Protein AF-A0A443ICZ1-F1 (afdb_monomer_lite)

Structure (mmCIF, N/CA/C/O backbone):
data_AF-A0A443ICZ1-F1
#
_entry.id   AF-A0A443ICZ1-F1
#
loop_
_atom_site.group_PDB
_atom_site.id
_atom_site.type_symbol
_atom_site.label_atom_id
_atom_site.label_alt_id
_atom_site.label_comp_id
_atom_site.label_asym_id
_atom_site.label_entity_id
_atom_site.label_seq_id
_atom_site.pdbx_PDB_ins_code
_atom_site.Cartn_x
_atom_site.Cartn_y
_atom_site.Cartn_z
_atom_site.occupancy
_atom_site.B_iso_or_equiv
_atom_site.auth_seq_id
_atom_site.auth_comp_id
_atom_site.auth_asym_id
_atom_site.auth_atom_id
_atom_site.pdbx_PDB_model_num
ATOM 1 N N . MET A 1 1 ? -14.044 7.551 17.422 1.00 75.12 1 MET A N 1
ATOM 2 C CA . MET A 1 1 ? -13.645 8.010 16.072 1.00 75.12 1 MET A CA 1
ATOM 3 C C . MET A 1 1 ? -13.449 9.514 16.008 1.00 75.12 1 MET A C 1
ATOM 5 O O . MET A 1 1 ? -12.327 9.929 15.772 1.00 75.12 1 MET A O 1
ATOM 9 N N . LEU A 1 2 ? -14.475 10.325 16.296 1.00 82.31 2 LEU A N 1
ATOM 10 C CA . LEU A 1 2 ? -14.404 11.796 16.216 1.00 82.31 2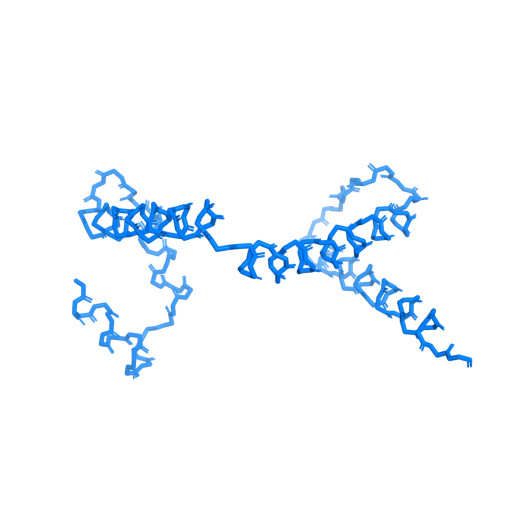 LEU A CA 1
ATOM 11 C C . LEU A 1 2 ? -13.242 12.407 17.014 1.00 82.31 2 LEU A C 1
ATOM 13 O O . LEU A 1 2 ? -12.496 13.213 16.476 1.00 82.31 2 LEU A O 1
ATOM 17 N N . ARG A 1 3 ? -13.013 11.953 18.255 1.00 81.69 3 ARG A N 1
ATOM 18 C CA . ARG A 1 3 ? -11.868 12.412 19.066 1.00 81.69 3 ARG A CA 1
ATOM 19 C C . ARG A 1 3 ? -10.515 12.046 18.442 1.00 81.69 3 ARG A C 1
ATOM 21 O O . ARG A 1 3 ? -9.616 12.868 18.446 1.00 81.69 3 ARG A O 1
ATOM 28 N N . LEU A 1 4 ? -10.389 10.854 17.850 1.00 80.75 4 LEU A N 1
ATOM 29 C CA . LEU A 1 4 ? -9.166 10.423 17.159 1.00 80.75 4 LEU A CA 1
ATOM 30 C C . LEU A 1 4 ? -8.912 11.263 15.901 1.00 80.75 4 LEU A C 1
ATOM 32 O O . LEU A 1 4 ? -7.805 11.753 15.708 1.00 80.75 4 LEU A O 1
ATOM 36 N N . ALA A 1 5 ? -9.944 11.465 15.081 1.00 81.19 5 ALA A N 1
ATOM 37 C CA . ALA A 1 5 ? -9.856 12.282 13.877 1.00 81.19 5 ALA A CA 1
ATOM 38 C C . ALA A 1 5 ? -9.543 13.751 14.210 1.00 81.19 5 ALA A C 1
ATOM 40 O O . ALA A 1 5 ? -8.689 14.353 13.566 1.00 81.19 5 ALA A O 1
ATOM 41 N N . SER A 1 6 ? -10.171 14.300 15.256 1.00 85.12 6 SER A N 1
ATOM 42 C CA . SER A 1 6 ? -9.896 15.651 15.754 1.00 85.12 6 SER A CA 1
ATOM 43 C C . SER A 1 6 ? -8.462 15.785 16.257 1.00 85.12 6 SER A C 1
ATOM 45 O O . SER A 1 6 ? -7.786 16.731 15.875 1.00 85.12 6 SER A O 1
ATOM 47 N N . SER A 1 7 ? -7.965 14.827 17.047 1.00 82.44 7 SER A N 1
ATOM 48 C CA . SER A 1 7 ? -6.596 14.871 17.572 1.00 82.44 7 SER A CA 1
ATOM 49 C C . SER A 1 7 ? -5.530 14.837 16.478 1.00 82.44 7 SER A C 1
ATOM 51 O O . SER A 1 7 ? -4.520 15.529 16.604 1.00 82.44 7 SER A O 1
ATOM 53 N N . ILE A 1 8 ? -5.766 14.078 15.401 1.00 82.00 8 ILE A N 1
ATOM 54 C CA . ILE A 1 8 ? -4.892 14.067 14.219 1.00 82.00 8 ILE A CA 1
ATOM 55 C C . ILE A 1 8 ? -5.008 15.397 13.466 1.00 82.00 8 ILE A C 1
ATOM 57 O O . ILE A 1 8 ? -3.993 16.012 13.153 1.00 82.00 8 ILE A O 1
ATOM 61 N N . LYS A 1 9 ? -6.233 15.875 13.211 1.00 82.88 9 LYS A N 1
ATOM 62 C CA . LYS A 1 9 ? -6.485 17.120 12.466 1.00 82.88 9 LYS A CA 1
ATOM 63 C C . LYS A 1 9 ? -5.920 18.357 13.172 1.00 82.88 9 LYS A C 1
ATOM 65 O O . LYS A 1 9 ? -5.457 19.275 12.510 1.00 82.88 9 LYS A O 1
ATOM 70 N N . GLN A 1 10 ? -5.949 18.372 14.501 1.00 87.12 10 GLN A N 1
ATOM 71 C CA . GLN A 1 10 ? -5.412 19.446 15.340 1.00 87.12 10 GLN A CA 1
ATOM 72 C C . GLN A 1 10 ? -3.907 19.292 15.620 1.00 87.12 10 GLN A C 1
ATOM 74 O O . GLN A 1 10 ? -3.345 20.107 16.341 1.00 87.12 10 GLN A O 1
ATOM 79 N N . GLY A 1 11 ? -3.248 18.240 15.115 1.00 81.81 11 GLY A N 1
ATOM 80 C CA . GLY A 1 11 ? -1.810 18.013 15.311 1.00 81.81 11 GLY A CA 1
ATOM 81 C C . GLY A 1 11 ? -1.399 17.612 16.734 1.00 81.81 11 GLY A C 1
ATOM 82 O O . GLY A 1 11 ? -0.219 17.406 16.992 1.00 81.81 11 GLY A O 1
ATOM 83 N N . THR A 1 12 ? -2.356 17.451 17.653 1.00 85.12 12 THR A N 1
ATOM 84 C CA . THR A 1 12 ? -2.094 17.077 19.057 1.00 85.12 12 THR A CA 1
ATO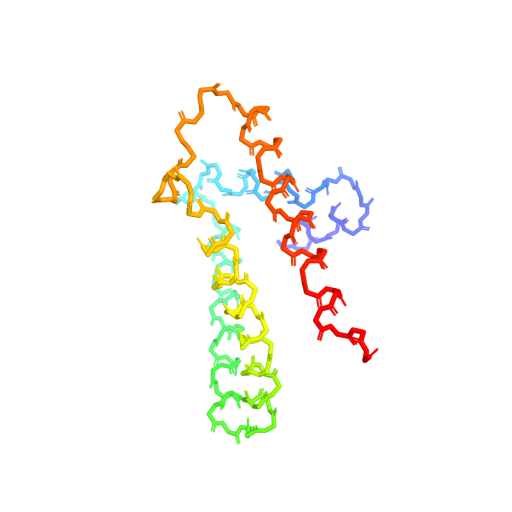M 85 C C . THR A 1 12 ? -1.444 15.699 19.204 1.00 85.12 12 THR A C 1
ATOM 87 O O . THR A 1 12 ? -0.747 15.447 20.183 1.00 85.12 12 THR A O 1
ATOM 90 N N . VAL A 1 13 ? -1.667 14.795 18.241 1.00 81.69 13 VAL A N 1
ATOM 91 C CA . VAL A 1 13 ? -1.050 13.464 18.190 1.00 81.69 13 VAL A CA 1
ATOM 92 C C . VAL A 1 13 ? -0.727 13.113 16.739 1.00 81.69 13 VAL A C 1
ATOM 94 O O . VAL A 1 13 ? -1.577 13.252 15.859 1.00 81.69 13 VAL A O 1
ATOM 97 N N . THR A 1 14 ? 0.480 12.602 16.483 1.00 85.31 14 THR A N 1
ATOM 98 C CA . THR A 1 14 ? 0.858 12.120 15.148 1.00 85.31 14 THR A CA 1
ATOM 99 C C . THR A 1 14 ? 0.113 10.834 14.791 1.00 85.31 14 THR A C 1
ATOM 101 O O . THR A 1 14 ? -0.118 9.958 15.630 1.00 85.31 14 THR A O 1
ATOM 104 N N . ALA A 1 15 ? -0.224 10.676 13.509 1.00 81.50 15 ALA A N 1
ATOM 105 C CA . ALA A 1 15 ? -0.897 9.473 13.022 1.00 81.50 15 ALA A CA 1
ATOM 106 C C . ALA A 1 15 ? -0.090 8.194 13.324 1.00 81.50 15 ALA A C 1
ATOM 108 O O . ALA A 1 15 ? -0.666 7.180 13.712 1.00 81.50 15 ALA A O 1
ATOM 109 N N . SER A 1 16 ? 1.243 8.247 13.228 1.00 84.12 16 SER A N 1
ATOM 110 C CA . SER A 1 16 ? 2.134 7.117 13.522 1.00 84.12 16 SER A CA 1
ATOM 111 C C . SER A 1 16 ? 2.068 6.672 14.988 1.00 84.12 16 SER A C 1
ATOM 113 O O . SER A 1 16 ? 1.959 5.475 15.263 1.00 84.12 16 SER A O 1
ATOM 115 N N . LEU A 1 17 ? 2.063 7.617 15.934 1.00 85.31 17 LEU A N 1
ATOM 116 C CA . LEU A 1 17 ? 1.929 7.321 17.362 1.00 85.31 17 LEU A CA 1
ATOM 117 C C . LEU A 1 17 ? 0.545 6.740 17.684 1.00 85.31 17 LEU A C 1
ATOM 119 O O . LEU A 1 17 ? 0.433 5.763 18.429 1.00 85.31 17 LEU A O 1
ATOM 123 N N . MET A 1 18 ? -0.502 7.296 17.070 1.00 84.56 18 MET A N 1
ATOM 124 C CA . MET A 1 18 ? -1.872 6.799 17.202 1.00 84.56 18 MET A CA 1
ATOM 125 C C . MET A 1 18 ? -1.983 5.351 16.705 1.00 84.56 18 MET A C 1
ATOM 127 O O . MET A 1 18 ? -2.534 4.496 17.398 1.00 84.56 18 MET A O 1
ATOM 131 N N . MET A 1 19 ? -1.395 5.052 15.543 1.00 83.94 19 MET A N 1
ATOM 132 C CA . MET A 1 19 ? -1.372 3.708 14.962 1.00 83.94 19 MET A CA 1
ATOM 133 C C . MET A 1 19 ? -0.612 2.715 15.841 1.00 83.94 19 MET A C 1
ATOM 135 O O . MET A 1 19 ? -1.116 1.619 16.085 1.00 83.94 19 MET A O 1
ATOM 139 N N . LYS A 1 20 ? 0.544 3.105 16.394 1.00 86.06 20 LYS A N 1
ATOM 140 C CA . LYS A 1 20 ? 1.298 2.271 17.342 1.00 86.06 20 LYS A CA 1
ATOM 141 C C . LYS A 1 20 ? 0.450 1.925 18.570 1.00 86.06 20 LYS A C 1
ATOM 143 O O . LYS A 1 20 ? 0.387 0.762 18.966 1.00 86.06 20 LYS A O 1
ATOM 148 N N . LYS A 1 21 ? -0.275 2.904 19.123 1.00 84.94 21 LYS A N 1
ATOM 149 C CA . LYS A 1 21 ? -1.167 2.704 20.277 1.00 84.94 21 LYS A CA 1
ATOM 150 C C . LYS A 1 21 ? -2.355 1.793 19.952 1.00 84.94 21 LYS A C 1
ATOM 152 O O . LYS A 1 21 ? -2.668 0.899 20.733 1.00 84.94 21 LYS A O 1
ATOM 157 N N . LEU A 1 22 ? -2.993 1.976 18.795 1.00 83.62 22 LEU A N 1
ATOM 158 C CA . LEU A 1 22 ? -4.085 1.109 18.334 1.00 83.62 22 LEU A CA 1
ATOM 159 C C . LEU A 1 22 ? -3.621 -0.339 18.106 1.00 83.62 22 LEU A C 1
ATOM 161 O O . LEU A 1 22 ? -4.347 -1.271 18.449 1.00 83.62 22 LEU A O 1
ATOM 165 N N . ALA A 1 23 ? -2.410 -0.520 17.574 1.00 81.25 23 ALA A N 1
ATOM 166 C CA . ALA A 1 23 ? -1.812 -1.827 17.308 1.00 81.25 23 ALA A CA 1
ATOM 167 C C . ALA A 1 23 ? -1.328 -2.558 18.572 1.00 81.25 23 ALA A C 1
ATOM 169 O O . ALA A 1 23 ? -1.145 -3.770 18.533 1.00 81.25 23 ALA A O 1
ATOM 170 N N . SER A 1 24 ? -1.143 -1.848 19.689 1.00 82.75 24 SER A N 1
ATOM 171 C CA . SER A 1 24 ? -0.589 -2.425 20.922 1.00 82.75 24 SER A CA 1
ATOM 172 C C . SER A 1 24 ? -1.539 -3.422 21.603 1.00 82.75 24 SER A C 1
ATOM 174 O O . SER A 1 24 ? -1.073 -4.354 22.246 1.00 82.75 24 SER A O 1
ATOM 176 N N . TYR A 1 25 ? -2.863 -3.271 21.435 1.00 74.62 25 TYR A N 1
ATOM 177 C CA . TYR A 1 25 ? -3.865 -4.166 22.043 1.00 74.62 25 TYR A CA 1
ATOM 178 C C . TYR A 1 25 ? -5.038 -4.471 21.094 1.00 74.62 25 TYR A C 1
ATOM 180 O O . TYR A 1 25 ? -6.166 -4.027 21.323 1.00 74.62 25 TYR A O 1
ATOM 188 N N . PRO A 1 26 ? -4.825 -5.253 20.019 1.00 66.38 26 PRO A N 1
ATOM 189 C CA . PRO A 1 26 ? -5.812 -5.407 18.947 1.00 66.38 26 PRO A CA 1
ATOM 190 C C . PRO A 1 26 ? -7.116 -6.087 19.384 1.00 66.38 26 PRO A C 1
ATOM 192 O O . PRO A 1 26 ? -8.179 -5.772 18.857 1.00 66.38 26 PRO A O 1
ATOM 195 N N . LYS A 1 27 ? -7.048 -7.027 20.340 1.00 62.91 27 LYS A N 1
ATOM 196 C CA . LYS A 1 27 ? -8.209 -7.824 20.783 1.00 62.91 27 LYS A CA 1
ATOM 197 C C . LYS A 1 27 ? -9.117 -7.093 21.778 1.00 62.91 27 LYS A C 1
ATOM 199 O O . LYS A 1 27 ? -10.285 -7.441 21.879 1.00 62.91 27 LYS A O 1
ATOM 204 N N . GLN A 1 28 ? -8.600 -6.086 22.482 1.00 67.69 28 GLN A N 1
ATOM 205 C CA . GLN A 1 28 ? -9.344 -5.334 23.503 1.00 67.69 28 GLN A CA 1
ATOM 206 C C . GLN A 1 28 ? -9.752 -3.932 23.024 1.00 67.69 28 GLN A C 1
ATOM 208 O O . GLN A 1 28 ? -10.509 -3.232 23.692 1.00 67.69 28 GLN A O 1
ATOM 213 N N . ASN A 1 29 ? -9.282 -3.509 21.848 1.00 82.19 29 ASN A N 1
ATOM 214 C CA . ASN A 1 29 ? -9.519 -2.166 21.343 1.00 82.19 29 ASN A CA 1
ATOM 215 C C . ASN A 1 29 ? -10.722 -2.114 20.384 1.00 82.19 29 ASN A C 1
ATOM 217 O O . ASN A 1 29 ? -10.595 -2.323 19.175 1.00 82.19 29 ASN A O 1
ATOM 221 N N . GLY A 1 30 ? -11.896 -1.771 20.924 1.00 85.25 30 GLY A N 1
ATOM 222 C CA . GLY A 1 30 ? -13.124 -1.590 20.140 1.00 85.25 30 GLY A CA 1
ATOM 223 C C . GLY A 1 30 ? -13.008 -0.527 19.037 1.00 85.25 30 GLY A C 1
ATOM 224 O O . GLY A 1 30 ? -13.598 -0.685 17.969 1.00 85.25 30 GLY A O 1
ATOM 225 N N . LEU A 1 31 ? -12.184 0.511 19.234 1.00 86.69 31 LEU A N 1
ATOM 226 C CA . LEU A 1 31 ? -11.924 1.541 18.221 1.00 86.69 31 LEU A CA 1
ATOM 227 C C . LEU A 1 31 ? -11.094 0.991 17.053 1.00 86.69 31 LEU A C 1
ATOM 229 O O . LEU A 1 31 ? -11.403 1.280 15.899 1.00 86.69 31 LEU A O 1
ATOM 233 N N . ALA A 1 32 ? -10.077 0.173 17.338 1.00 86.62 32 ALA A N 1
ATOM 234 C CA . ALA A 1 32 ? -9.290 -0.504 16.307 1.00 86.62 32 ALA A CA 1
ATOM 235 C C . ALA A 1 32 ? -10.151 -1.494 15.505 1.00 86.62 32 ALA A C 1
ATOM 237 O O . ALA A 1 32 ? -10.030 -1.559 14.282 1.00 86.62 32 ALA A O 1
ATOM 238 N N . LYS A 1 33 ? -11.064 -2.216 16.173 1.00 88.75 33 LYS A N 1
ATOM 239 C CA . LYS A 1 33 ? -12.035 -3.095 15.505 1.00 88.75 33 LYS A CA 1
ATOM 240 C C . LYS A 1 33 ? -12.961 -2.300 14.581 1.00 88.75 33 LYS A C 1
ATOM 242 O O . LYS A 1 33 ? -13.076 -2.645 13.412 1.00 88.75 33 LYS A O 1
ATOM 247 N N . ALA A 1 34 ? -13.537 -1.199 15.061 1.00 89.50 34 ALA A N 1
ATOM 248 C CA . ALA A 1 34 ? -14.393 -0.335 14.248 1.00 89.50 34 ALA A CA 1
ATOM 249 C C . ALA A 1 34 ? -13.651 0.265 13.034 1.00 89.50 34 ALA A C 1
ATOM 251 O O . ALA A 1 34 ? -14.176 0.234 11.925 1.00 89.50 34 ALA A O 1
ATOM 252 N N . LEU A 1 35 ? -12.410 0.742 13.205 1.00 88.44 35 LEU A N 1
ATOM 253 C CA . LEU A 1 35 ? -11.569 1.220 12.091 1.00 88.44 35 LEU A CA 1
ATOM 254 C C . LEU A 1 35 ? -11.300 0.118 11.060 1.00 88.44 35 LEU A C 1
ATOM 256 O O . LEU A 1 35 ? -11.292 0.378 9.858 1.00 88.44 35 LEU A O 1
ATOM 260 N N . ARG A 1 36 ? -11.101 -1.121 11.521 1.00 88.81 36 ARG A N 1
ATOM 261 C CA . ARG A 1 36 ? -10.890 -2.271 10.640 1.00 88.81 36 ARG A CA 1
ATOM 262 C C . ARG A 1 36 ? -12.134 -2.606 9.822 1.00 88.81 36 ARG A C 1
ATOM 264 O O . ARG A 1 36 ? -11.985 -2.908 8.642 1.00 88.81 36 ARG A O 1
ATOM 271 N N . GLU A 1 37 ? -13.325 -2.553 10.418 1.00 91.88 37 GLU A N 1
ATOM 272 C CA . GLU A 1 37 ? -14.574 -2.773 9.675 1.00 91.88 37 GLU A CA 1
ATOM 273 C C . GLU A 1 37 ? -14.809 -1.674 8.631 1.00 91.88 37 GLU A C 1
ATOM 275 O O . GLU A 1 37 ? -15.144 -1.992 7.495 1.00 91.88 37 GLU A O 1
ATOM 280 N N . ILE A 1 38 ? -14.518 -0.407 8.950 1.00 93.00 38 ILE A N 1
ATOM 281 C CA . ILE A 1 38 ? -14.558 0.678 7.953 1.00 93.00 38 ILE A CA 1
ATOM 282 C C . ILE A 1 38 ? -13.606 0.376 6.791 1.00 93.00 38 ILE A C 1
ATOM 284 O O . ILE A 1 38 ? -14.011 0.410 5.634 1.00 93.00 38 ILE A O 1
ATOM 288 N N . GLY A 1 39 ? -12.360 -0.010 7.080 1.00 91.88 39 GLY A N 1
ATOM 289 C CA . GLY A 1 39 ? -11.404 -0.381 6.034 1.00 91.88 39 GLY A CA 1
ATOM 290 C C . GLY A 1 39 ? -11.841 -1.588 5.189 1.00 91.88 39 GLY A C 1
ATOM 291 O O . GLY A 1 39 ? -11.455 -1.692 4.025 1.00 91.88 39 GLY A O 1
ATOM 292 N N . ARG A 1 40 ? -12.648 -2.505 5.741 1.00 96.06 40 ARG A N 1
ATOM 293 C CA . ARG A 1 40 ? -13.249 -3.611 4.977 1.00 96.06 40 ARG A CA 1
ATOM 294 C C . ARG A 1 40 ? -14.360 -3.128 4.049 1.00 96.06 40 ARG A C 1
ATOM 296 O O . ARG A 1 40 ? -14.410 -3.610 2.923 1.00 96.06 40 ARG A O 1
ATOM 303 N N . ILE A 1 41 ? -15.196 -2.190 4.495 1.00 96.38 41 ILE A N 1
ATOM 304 C CA . ILE A 1 41 ? -16.250 -1.580 3.668 1.00 96.38 41 ILE A CA 1
ATOM 305 C C . ILE A 1 41 ? -15.623 -0.834 2.489 1.00 96.38 41 ILE A C 1
ATOM 307 O O . ILE A 1 41 ? -15.973 -1.115 1.348 1.00 96.38 41 ILE A O 1
ATOM 311 N N . GLU A 1 42 ? -14.632 0.024 2.742 1.00 95.69 42 GLU A N 1
ATOM 312 C CA . GLU A 1 42 ? -13.902 0.746 1.687 1.00 95.69 42 GLU A CA 1
ATOM 313 C C . GLU A 1 42 ? -13.280 -0.212 0.665 1.00 95.69 42 GLU A C 1
ATOM 315 O O . GLU A 1 42 ? -13.390 -0.019 -0.544 1.00 95.69 42 GLU A O 1
ATOM 320 N N . ARG A 1 43 ? -12.673 -1.309 1.137 1.00 95.38 43 ARG A N 1
ATOM 321 C CA . ARG A 1 43 ? -12.126 -2.341 0.249 1.00 95.38 43 ARG A CA 1
ATOM 322 C C . ARG A 1 43 ? -13.211 -3.022 -0.579 1.00 95.38 43 ARG A C 1
ATOM 324 O O . ARG A 1 43 ? -12.972 -3.304 -1.748 1.00 95.38 43 ARG A O 1
ATOM 331 N N . ALA A 1 44 ? -14.364 -3.322 0.012 1.00 96.75 44 ALA A N 1
ATOM 332 C CA . ALA A 1 44 ? -15.471 -3.943 -0.704 1.00 96.75 44 ALA A CA 1
ATOM 333 C C . ALA A 1 44 ? -16.017 -3.010 -1.793 1.00 96.75 44 ALA A C 1
ATOM 335 O O . ALA A 1 44 ? -16.170 -3.448 -2.930 1.00 96.75 44 ALA A O 1
ATOM 336 N N . LEU A 1 45 ? -16.223 -1.728 -1.479 1.00 96.44 45 LEU A N 1
ATOM 337 C CA . LEU A 1 45 ? -16.638 -0.712 -2.451 1.00 96.44 45 LEU A CA 1
ATOM 338 C C . LEU A 1 45 ? -15.624 -0.586 -3.590 1.00 96.44 45 LEU A C 1
ATOM 340 O O . LEU A 1 45 ? -15.993 -0.724 -4.752 1.00 96.44 45 LEU A O 1
ATOM 344 N N . PHE A 1 46 ? -14.335 -0.471 -3.261 1.00 95.12 46 PHE A N 1
ATOM 345 C CA . PHE A 1 46 ? -13.274 -0.443 -4.265 1.00 95.12 46 PHE A CA 1
ATOM 346 C C . PHE A 1 46 ? -13.274 -1.689 -5.162 1.00 95.12 46 PHE A C 1
ATOM 348 O O . PHE A 1 46 ? -13.080 -1.576 -6.367 1.00 95.12 46 PHE A O 1
ATOM 355 N N . MET A 1 47 ? -13.496 -2.885 -4.604 1.00 96.25 47 MET A N 1
ATOM 356 C CA . MET A 1 47 ? -13.584 -4.120 -5.394 1.00 96.25 47 MET A CA 1
ATOM 357 C C . MET A 1 47 ? -14.806 -4.124 -6.319 1.00 96.25 47 MET A C 1
ATOM 359 O O . MET A 1 47 ? -14.711 -4.586 -7.454 1.00 96.25 47 MET A O 1
ATOM 363 N N . LEU A 1 48 ? -15.948 -3.599 -5.873 1.00 96.56 48 LEU A N 1
ATOM 364 C CA . LEU A 1 48 ? -17.131 -3.458 -6.724 1.00 96.56 48 LEU A CA 1
ATOM 365 C C . LEU A 1 48 ? -16.869 -2.486 -7.881 1.00 96.56 48 LEU A C 1
ATOM 367 O O . LEU A 1 48 ? -17.174 -2.812 -9.031 1.00 96.56 48 LEU A O 1
ATOM 371 N N . ASP A 1 49 ? -16.244 -1.342 -7.601 1.00 96.12 49 ASP A N 1
ATOM 372 C CA . ASP A 1 49 ? -15.831 -0.384 -8.628 1.00 96.12 49 ASP A CA 1
ATOM 373 C C . ASP A 1 49 ? -14.803 -1.003 -9.579 1.00 96.12 49 ASP A C 1
ATOM 375 O O . ASP A 1 49 ? -14.905 -0.851 -10.795 1.00 96.12 49 ASP A O 1
ATOM 379 N N . TRP A 1 50 ? -13.859 -1.785 -9.050 1.00 92.56 50 TRP A N 1
ATOM 380 C CA . TRP A 1 50 ? -12.868 -2.516 -9.834 1.00 92.56 50 TRP A CA 1
ATOM 381 C C . TRP A 1 50 ? -13.506 -3.431 -10.873 1.00 92.56 50 TRP A C 1
ATOM 383 O O . TRP A 1 50 ? -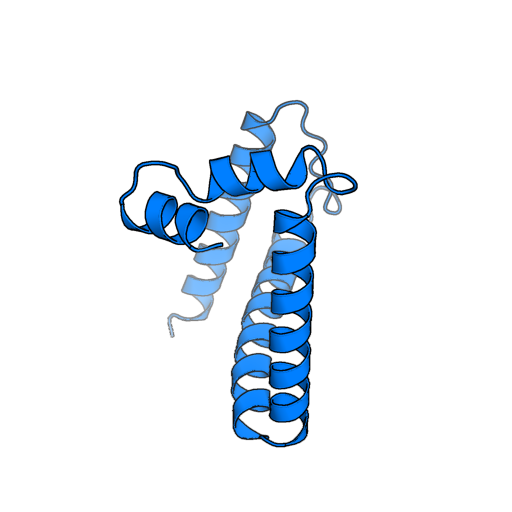13.065 -3.454 -12.023 1.00 92.56 50 TRP A O 1
ATOM 393 N N . PHE A 1 51 ? -14.539 -4.193 -10.502 1.00 94.12 51 PHE A N 1
ATOM 394 C CA . PHE A 1 51 ? -15.230 -5.077 -11.442 1.00 94.12 51 PHE A CA 1
ATOM 395 C C . PHE A 1 51 ? -15.975 -4.295 -12.528 1.00 94.12 51 PHE A C 1
ATOM 397 O O . PHE A 1 51 ? -15.989 -4.714 -13.689 1.00 94.12 51 PHE A O 1
ATOM 404 N N . ARG A 1 52 ? -16.545 -3.141 -12.178 1.00 95.06 52 ARG A N 1
ATOM 405 C CA . ARG A 1 52 ? -17.433 -2.377 -13.060 1.00 95.06 52 ARG A CA 1
ATOM 406 C C . ARG A 1 52 ? -16.719 -1.377 -13.963 1.00 95.06 52 ARG A C 1
ATOM 408 O O . ARG A 1 52 ? -17.191 -1.167 -15.074 1.00 95.06 52 ARG A O 1
ATOM 415 N N . ASP A 1 53 ? -15.608 -0.786 -13.526 1.00 96.06 53 ASP A N 1
ATOM 416 C CA . ASP A 1 53 ? -14.934 0.315 -14.221 1.00 96.06 53 ASP A CA 1
ATOM 417 C C . ASP A 1 53 ? -13.588 -0.117 -14.845 1.00 96.06 53 ASP A C 1
ATOM 419 O O . ASP A 1 53 ? -12.563 -0.215 -14.158 1.00 96.06 53 ASP A O 1
ATOM 423 N N . PRO A 1 54 ? -13.527 -0.324 -16.176 1.00 93.94 54 PRO A N 1
ATOM 424 C CA . PRO A 1 54 ? -12.275 -0.609 -16.873 1.00 93.94 54 PRO A CA 1
ATOM 425 C C . PRO A 1 54 ? -11.236 0.514 -16.765 1.00 93.94 54 PRO A C 1
ATOM 427 O O . PRO A 1 54 ? -10.036 0.241 -16.837 1.00 93.94 54 PRO A O 1
ATOM 430 N N . SER A 1 55 ? -11.659 1.772 -16.613 1.00 94.38 55 SER A N 1
ATOM 431 C CA . SER A 1 55 ? -10.750 2.916 -16.519 1.00 94.38 55 SER A CA 1
ATOM 432 C C . SER A 1 55 ? -10.012 2.936 -15.177 1.00 94.38 55 SER A C 1
ATOM 434 O O . SER A 1 55 ? -8.796 3.148 -15.147 1.00 94.38 55 SER A O 1
ATOM 436 N N . LEU A 1 56 ? -10.702 2.620 -14.075 1.00 93.69 56 LEU A N 1
ATOM 437 C CA . LEU A 1 56 ? -10.091 2.375 -12.769 1.00 93.69 56 LEU A CA 1
ATOM 438 C C . LEU A 1 56 ? -9.067 1.241 -12.848 1.00 93.69 56 LEU A C 1
ATOM 440 O O . LEU A 1 56 ? -7.920 1.438 -12.438 1.00 93.69 56 LEU A O 1
ATOM 444 N N . ARG A 1 57 ? -9.433 0.101 -13.452 1.00 94.94 57 ARG A N 1
ATOM 445 C CA . ARG A 1 57 ? -8.50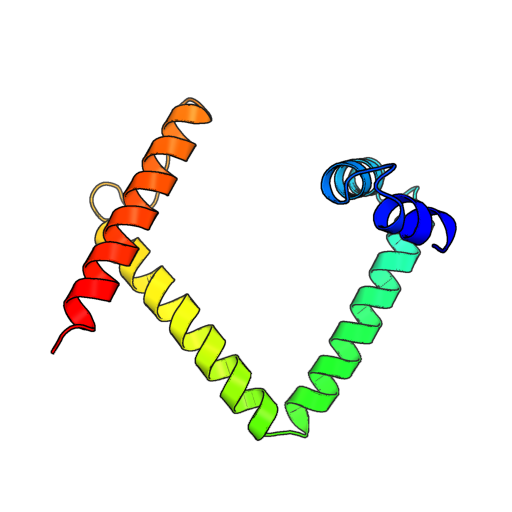9 -1.035 -13.611 1.00 94.94 57 ARG A CA 1
ATOM 446 C C . ARG A 1 57 ? -7.237 -0.652 -14.353 1.00 94.94 57 ARG A C 1
ATOM 448 O O . ARG A 1 57 ? -6.147 -0.952 -13.879 1.00 94.94 57 ARG A O 1
ATOM 455 N N . ARG A 1 58 ? -7.351 0.051 -15.485 1.00 93.50 58 ARG A N 1
ATOM 456 C CA . ARG A 1 58 ? -6.179 0.492 -16.263 1.00 93.50 58 ARG A CA 1
ATOM 457 C C . ARG A 1 58 ? -5.272 1.419 -15.460 1.00 93.50 58 ARG A C 1
ATOM 459 O O . ARG A 1 58 ? -4.060 1.227 -15.473 1.00 93.50 58 ARG A O 1
ATOM 466 N N . ARG A 1 59 ? -5.837 2.404 -14.752 1.00 92.94 59 ARG A N 1
ATOM 467 C CA . ARG A 1 59 ? -5.051 3.343 -13.932 1.00 92.94 59 ARG A CA 1
ATOM 468 C C . ARG A 1 59 ? -4.275 2.619 -12.838 1.00 92.94 59 ARG A C 1
ATOM 470 O O . ARG A 1 59 ? -3.082 2.858 -12.669 1.00 92.94 59 ARG A O 1
ATOM 477 N N . VAL A 1 60 ? -4.937 1.718 -12.121 1.00 91.94 60 VAL A N 1
ATOM 478 C CA . VAL A 1 60 ? -4.296 0.951 -11.052 1.00 91.94 60 VAL A CA 1
ATOM 479 C C . VAL A 1 60 ? -3.286 -0.040 -11.614 1.00 91.94 60 VAL A C 1
ATOM 481 O O . VAL A 1 60 ? -2.188 -0.109 -11.079 1.00 91.94 60 VAL A O 1
ATOM 484 N N . GLN A 1 61 ? -3.586 -0.735 -12.716 1.00 91.12 61 GLN A N 1
ATOM 485 C CA . GLN A 1 61 ? -2.627 -1.628 -13.368 1.00 91.12 61 GLN A CA 1
ATOM 486 C C . GLN A 1 61 ? -1.384 -0.868 -13.837 1.00 91.12 61 GLN A C 1
ATOM 488 O O . GLN A 1 61 ? -0.274 -1.345 -13.649 1.00 91.12 61 GLN A O 1
ATOM 493 N N . ALA A 1 62 ? -1.535 0.340 -14.383 1.00 91.06 62 ALA A N 1
ATOM 494 C CA . ALA A 1 62 ? -0.394 1.181 -14.732 1.00 91.06 62 ALA A CA 1
ATOM 495 C C . ALA A 1 62 ? 0.443 1.555 -13.494 1.00 91.06 62 ALA A C 1
ATOM 497 O O . ALA A 1 62 ? 1.671 1.566 -13.560 1.00 91.06 62 ALA A O 1
ATOM 498 N N . GLY A 1 63 ? -0.201 1.830 -12.355 1.00 88.56 63 GLY A N 1
ATOM 499 C CA . GLY A 1 63 ? 0.484 2.039 -11.077 1.00 88.56 63 GLY A CA 1
ATOM 500 C C . GLY A 1 63 ? 1.213 0.787 -10.575 1.00 88.56 63 GLY A C 1
ATOM 501 O O . GLY A 1 63 ? 2.378 0.874 -10.187 1.00 88.56 63 GLY A O 1
ATOM 502 N N . LEU A 1 64 ? 0.557 -0.374 -10.638 1.00 89.69 64 LEU A N 1
ATOM 503 C CA . LEU A 1 64 ? 1.126 -1.670 -10.264 1.00 89.69 64 LEU A CA 1
ATOM 504 C C . LEU A 1 64 ? 2.321 -2.018 -11.145 1.00 89.69 64 LEU A C 1
ATOM 506 O O . LEU A 1 64 ? 3.391 -2.271 -10.610 1.00 89.69 64 LEU A O 1
ATOM 510 N N . ASN A 1 65 ? 2.190 -1.908 -12.467 1.00 91.12 65 ASN A N 1
ATOM 511 C CA . ASN A 1 65 ? 3.270 -2.167 -13.418 1.00 91.12 65 ASN A CA 1
ATOM 512 C C . ASN A 1 65 ? 4.503 -1.304 -13.118 1.00 91.12 65 ASN A C 1
ATOM 514 O O . ASN A 1 65 ? 5.624 -1.803 -13.156 1.00 91.12 65 ASN A O 1
ATOM 518 N N . LYS A 1 66 ? 4.320 -0.022 -12.767 1.00 87.25 66 LYS A N 1
ATOM 519 C CA . LYS A 1 66 ? 5.432 0.850 -12.343 1.00 87.25 66 LYS A CA 1
ATOM 520 C C . LYS A 1 66 ? 6.095 0.342 -11.059 1.00 87.25 66 LYS A C 1
ATOM 522 O O . LYS A 1 66 ? 7.321 0.309 -10.974 1.00 87.25 66 LYS A O 1
ATOM 527 N N . GLY A 1 67 ? 5.300 -0.050 -10.063 1.00 87.19 67 GLY A N 1
ATOM 528 C CA . GLY A 1 67 ? 5.803 -0.602 -8.803 1.00 87.19 67 GLY A CA 1
ATOM 529 C C . GLY A 1 67 ? 6.522 -1.940 -8.986 1.00 87.19 67 GLY A C 1
ATOM 530 O O . GLY A 1 67 ? 7.603 -2.144 -8.440 1.00 87.19 67 GLY A O 1
ATOM 531 N N . GLU A 1 68 ? 5.962 -2.833 -9.796 1.00 89.00 68 GLU A N 1
ATOM 532 C CA . GLU A 1 68 ? 6.538 -4.129 -10.142 1.00 89.00 68 GLU A CA 1
ATOM 533 C C . GLU A 1 68 ? 7.830 -3.979 -10.937 1.00 89.00 68 GLU A C 1
ATOM 535 O O . GLU A 1 68 ? 8.811 -4.630 -10.589 1.00 89.00 68 GLU A O 1
ATOM 540 N N . ALA A 1 69 ? 7.872 -3.082 -11.927 1.00 86.88 69 ALA A N 1
ATOM 541 C CA . ALA A 1 69 ? 9.081 -2.771 -12.684 1.00 86.88 69 ALA A CA 1
ATOM 542 C C . ALA A 1 69 ? 10.185 -2.223 -11.769 1.00 86.88 69 ALA A C 1
ATOM 544 O O . ALA A 1 69 ? 11.318 -2.703 -11.808 1.00 86.88 69 ALA A O 1
ATOM 545 N N . ARG A 1 70 ? 9.848 -1.285 -10.872 1.00 87.56 70 ARG A N 1
ATOM 546 C CA . ARG A 1 70 ? 10.786 -0.783 -9.857 1.00 87.56 70 ARG A CA 1
ATOM 547 C C . ARG A 1 70 ? 11.285 -1.903 -8.944 1.00 87.56 70 ARG A C 1
ATOM 549 O O . ARG A 1 70 ? 12.479 -1.980 -8.677 1.00 87.56 70 ARG A O 1
ATOM 556 N N . ASN A 1 71 ? 10.395 -2.768 -8.465 1.00 87.00 71 ASN A N 1
ATOM 557 C CA . ASN A 1 71 ? 10.760 -3.884 -7.594 1.00 87.00 71 ASN A CA 1
ATOM 558 C C . ASN A 1 71 ? 11.602 -4.935 -8.329 1.00 87.00 71 ASN A C 1
ATOM 560 O O . ASN A 1 71 ? 12.518 -5.499 -7.740 1.00 87.00 71 ASN A O 1
ATOM 564 N N . ALA A 1 72 ? 11.315 -5.199 -9.604 1.00 87.06 72 ALA A N 1
ATOM 565 C CA . ALA A 1 72 ? 12.109 -6.081 -10.449 1.00 87.06 72 ALA A CA 1
ATOM 566 C C . ALA A 1 72 ? 13.521 -5.525 -10.643 1.00 87.06 72 ALA A C 1
ATOM 568 O O . ALA A 1 72 ? 14.487 -6.243 -10.397 1.00 87.06 72 ALA A O 1
ATOM 569 N N . LEU A 1 73 ? 13.641 -4.235 -10.969 1.00 85.25 73 LEU A N 1
ATOM 570 C CA . LEU A 1 73 ? 14.929 -3.556 -11.065 1.00 85.25 73 LEU A CA 1
ATOM 571 C C . LEU A 1 73 ? 15.684 -3.599 -9.733 1.00 85.25 73 LEU A C 1
ATOM 573 O O . LEU A 1 73 ? 16.849 -3.975 -9.711 1.00 85.25 73 LEU A O 1
ATOM 577 N N . ALA A 1 74 ? 15.019 -3.299 -8.616 1.00 85.75 74 ALA A N 1
ATOM 578 C CA . ALA A 1 74 ? 15.634 -3.374 -7.295 1.00 85.75 74 ALA A CA 1
ATOM 579 C C . ALA A 1 74 ? 16.164 -4.787 -6.985 1.00 85.75 74 ALA A C 1
ATOM 581 O O . ALA A 1 74 ? 17.262 -4.917 -6.454 1.00 85.75 74 ALA A O 1
ATOM 582 N N . ARG A 1 75 ? 15.440 -5.853 -7.360 1.00 82.31 75 ARG A N 1
ATOM 583 C CA . ARG A 1 75 ? 15.925 -7.239 -7.208 1.00 82.31 75 ARG A CA 1
ATOM 584 C C . ARG A 1 75 ? 17.166 -7.521 -8.056 1.00 82.31 75 ARG A C 1
ATOM 586 O O . ARG A 1 75 ? 18.082 -8.167 -7.558 1.00 82.31 75 ARG A O 1
ATOM 593 N N . VAL A 1 76 ? 17.201 -7.030 -9.296 1.00 82.38 76 VAL A N 1
ATOM 594 C CA . VAL A 1 76 ? 18.355 -7.181 -10.201 1.00 82.38 76 VAL A CA 1
ATOM 595 C C . VAL A 1 76 ? 19.568 -6.416 -9.666 1.00 82.38 76 VAL A C 1
ATOM 597 O O . VAL A 1 76 ? 20.645 -6.986 -9.546 1.00 82.38 76 VAL A O 1
ATOM 600 N N . VAL A 1 77 ? 19.391 -5.158 -9.259 1.00 81.62 77 VAL A N 1
ATOM 601 C CA . VAL A 1 77 ? 20.462 -4.320 -8.687 1.00 81.62 77 VAL A CA 1
ATOM 602 C C . VAL A 1 77 ? 20.995 -4.908 -7.377 1.00 81.62 77 VAL A C 1
ATOM 604 O O . VAL A 1 77 ? 22.179 -4.796 -7.075 1.00 81.62 77 VAL A O 1
ATOM 607 N N . PHE A 1 78 ? 20.141 -5.569 -6.596 1.00 73.88 78 PHE A N 1
ATOM 608 C CA . PHE A 1 78 ? 20.521 -6.161 -5.316 1.00 73.88 78 PHE A CA 1
ATOM 609 C C . PHE A 1 78 ? 21.218 -7.536 -5.439 1.00 73.88 78 PHE A C 1
ATOM 611 O O . PHE A 1 78 ? 21.660 -8.091 -4.426 1.00 73.88 78 PHE A O 1
ATOM 618 N N . MET A 1 79 ? 21.367 -8.111 -6.642 1.00 62.25 79 MET A N 1
ATOM 619 C CA . MET A 1 79 ? 22.026 -9.411 -6.860 1.00 62.25 79 MET A CA 1
ATOM 620 C C . MET A 1 79 ? 23.559 -9.365 -6.693 1.00 62.25 79 MET A C 1
ATOM 622 O O . MET A 1 79 ? 24.326 -9.644 -7.604 1.00 62.25 79 MET A O 1
ATOM 626 N N . HIS A 1 80 ? 24.015 -9.103 -5.469 1.00 54.38 80 HIS A N 1
ATOM 627 C CA . HIS A 1 80 ? 25.319 -9.567 -4.983 1.00 54.38 80 HIS A CA 1
ATOM 628 C C . HIS A 1 80 ? 25.191 -10.439 -3.710 1.00 54.38 80 HIS A C 1
ATOM 630 O O . HIS A 1 80 ? 26.181 -11.008 -3.259 1.00 54.38 80 HIS A O 1
ATOM 636 N N . ARG A 1 81 ? 23.984 -10.595 -3.124 1.00 53.66 81 ARG A N 1
ATOM 637 C CA . ARG A 1 81 ? 23.701 -11.512 -1.984 1.00 53.66 81 ARG A CA 1
ATOM 638 C C . ARG A 1 81 ? 22.238 -12.009 -1.897 1.00 53.66 81 ARG A C 1
ATOM 640 O O . ARG A 1 81 ? 21.651 -12.001 -0.819 1.00 53.66 81 ARG A O 1
ATOM 647 N N . LEU A 1 82 ? 21.619 -12.430 -3.006 1.00 56.25 82 LEU A N 1
ATOM 648 C CA . LEU A 1 82 ? 20.323 -13.156 -2.992 1.00 56.25 82 LEU A CA 1
ATOM 649 C C . LEU A 1 82 ? 19.144 -12.481 -2.239 1.00 56.25 82 LEU A C 1
ATOM 651 O O . LEU A 1 82 ? 18.228 -13.166 -1.797 1.00 56.25 82 LEU A O 1
ATOM 655 N N . GLY A 1 83 ? 19.103 -11.153 -2.094 1.00 54.56 83 GLY A N 1
ATOM 656 C CA . GLY A 1 83 ? 17.935 -10.495 -1.477 1.00 54.56 83 GLY A CA 1
ATOM 657 C C . GLY A 1 83 ? 17.919 -10.458 0.057 1.00 54.56 83 GLY A C 1
ATOM 658 O O . GLY A 1 83 ? 16.990 -9.888 0.623 1.00 54.56 83 GLY A O 1
ATOM 659 N N . GLU A 1 84 ? 18.932 -10.993 0.747 1.00 57.50 84 GLU A N 1
ATOM 660 C CA . GLU A 1 84 ? 18.970 -10.972 2.213 1.00 57.50 84 GLU A CA 1
ATOM 661 C C . GLU A 1 84 ? 19.751 -9.767 2.761 1.00 57.50 84 GLU A C 1
ATOM 663 O O . GLU A 1 84 ? 20.981 -9.696 2.678 1.00 57.50 84 GLU A O 1
ATOM 668 N N . ILE A 1 85 ? 19.051 -8.834 3.415 1.00 56.72 85 ILE A N 1
ATOM 669 C CA . ILE A 1 85 ? 19.691 -7.849 4.297 1.00 56.72 85 ILE A CA 1
ATOM 670 C C . ILE A 1 85 ? 19.969 -8.535 5.642 1.00 56.72 85 ILE A C 1
ATOM 672 O O . ILE A 1 85 ? 19.228 -8.385 6.610 1.00 56.72 85 ILE A O 1
ATOM 676 N N . ARG A 1 86 ? 21.051 -9.315 5.704 1.00 57.53 86 ARG A N 1
ATOM 677 C CA . ARG A 1 86 ? 21.580 -9.904 6.949 1.00 57.53 86 ARG A CA 1
ATOM 678 C C . ARG A 1 86 ? 22.587 -8.987 7.650 1.00 57.53 86 ARG A C 1
ATOM 680 O O . ARG A 1 86 ? 23.582 -9.448 8.201 1.00 57.53 86 ARG A O 1
ATOM 687 N N . ASP A 1 87 ? 22.338 -7.683 7.643 1.00 59.59 87 ASP A N 1
ATOM 688 C CA . ASP A 1 87 ? 23.151 -6.759 8.428 1.00 59.59 87 ASP A CA 1
ATOM 689 C C . ASP A 1 87 ? 22.628 -6.678 9.862 1.00 59.59 87 ASP A C 1
ATOM 691 O O . ASP A 1 87 ? 21.440 -6.443 10.109 1.00 59.59 87 ASP A O 1
ATOM 695 N N . ARG A 1 88 ? 23.539 -6.863 10.820 1.00 59.34 88 ARG A N 1
ATOM 696 C CA . ARG A 1 88 ? 23.280 -6.580 12.232 1.00 59.34 88 ARG A CA 1
ATOM 697 C C . ARG A 1 88 ? 23.289 -5.055 12.409 1.00 59.34 88 ARG A C 1
ATOM 699 O O . ARG A 1 88 ? 24.328 -4.425 12.238 1.00 59.34 88 ARG A O 1
ATOM 706 N N . GLY A 1 89 ? 22.126 -4.477 12.718 1.00 73.25 89 GLY A N 1
ATOM 707 C CA . GLY A 1 89 ? 21.951 -3.055 13.047 1.00 73.25 89 GLY A CA 1
ATOM 708 C C . GLY A 1 89 ? 20.994 -2.308 12.109 1.00 73.25 89 GLY A C 1
ATOM 709 O O . GLY A 1 89 ? 21.121 -2.388 10.890 1.00 73.25 89 GLY A O 1
ATOM 710 N N . LEU A 1 90 ? 20.047 -1.556 12.685 1.00 72.38 90 LEU A N 1
ATOM 711 C CA . LEU A 1 90 ? 19.030 -0.774 11.961 1.00 72.38 90 LEU A CA 1
ATOM 712 C C . LEU A 1 90 ? 19.655 0.269 11.013 1.00 72.38 90 LEU A C 1
ATOM 714 O O . LEU A 1 90 ? 19.149 0.512 9.921 1.00 72.38 90 LEU A O 1
ATOM 718 N N . GLU A 1 91 ? 20.778 0.857 11.422 1.00 78.06 91 GLU A N 1
ATOM 719 C CA . GLU A 1 91 ? 21.515 1.863 10.653 1.00 78.06 91 GLU A CA 1
ATOM 720 C C . GLU A 1 91 ? 22.114 1.280 9.366 1.00 78.06 91 GLU A C 1
ATOM 722 O O . GLU A 1 91 ? 21.915 1.832 8.285 1.00 78.06 91 GLU A O 1
ATOM 727 N N . ASN A 1 92 ? 22.727 0.096 9.449 1.00 75.00 92 ASN A N 1
ATOM 728 C CA . ASN A 1 92 ? 23.261 -0.614 8.285 1.00 75.00 92 ASN A CA 1
ATOM 729 C C . ASN A 1 92 ? 22.153 -1.010 7.292 1.00 75.00 92 ASN A C 1
ATOM 731 O O . ASN A 1 92 ? 22.318 -0.876 6.077 1.00 75.00 92 ASN A O 1
ATOM 735 N N . GLN A 1 93 ? 20.983 -1.427 7.793 1.00 76.38 93 GLN A N 1
ATOM 736 C CA . GLN A 1 93 ? 19.812 -1.706 6.950 1.00 76.38 93 GLN A CA 1
ATOM 737 C C . GLN A 1 93 ? 19.306 -0.440 6.245 1.00 76.38 93 GLN A C 1
ATOM 739 O O . GLN A 1 93 ? 19.009 -0.479 5.050 1.00 76.38 93 GLN A O 1
ATOM 744 N N . SER A 1 94 ? 19.250 0.684 6.965 1.00 81.19 94 SER A N 1
ATOM 745 C CA . SER A 1 94 ? 18.849 1.985 6.420 1.00 81.19 94 SER A CA 1
ATOM 746 C C . SER A 1 94 ? 19.811 2.469 5.334 1.00 81.19 94 SER A C 1
ATOM 748 O O . SER A 1 94 ? 19.375 2.877 4.254 1.00 81.19 94 SER A O 1
ATOM 750 N N . TYR A 1 95 ? 21.121 2.357 5.574 1.00 80.56 95 TYR A N 1
ATOM 751 C CA . TYR A 1 95 ? 22.149 2.754 4.614 1.00 80.56 95 TYR A CA 1
ATOM 752 C C . TYR A 1 95 ? 22.052 1.938 3.319 1.00 80.56 95 TYR A C 1
ATOM 754 O O . TYR A 1 95 ? 22.010 2.504 2.225 1.00 80.56 95 TYR A O 1
ATOM 762 N N . ARG A 1 96 ? 21.897 0.610 3.421 1.00 76.31 96 ARG A N 1
ATOM 763 C CA . ARG A 1 96 ? 21.698 -0.253 2.245 1.00 76.31 96 ARG A CA 1
ATOM 764 C C . ARG A 1 96 ? 20.393 0.021 1.508 1.00 76.31 96 ARG A C 1
ATOM 766 O O . ARG A 1 96 ? 20.399 0.062 0.280 1.00 76.31 96 ARG A O 1
ATOM 773 N N . ALA A 1 97 ? 19.285 0.209 2.224 1.00 83.50 97 ALA A N 1
ATOM 774 C CA . ALA A 1 97 ? 17.995 0.527 1.612 1.00 83.50 97 ALA A CA 1
ATOM 775 C C . ALA A 1 97 ? 18.041 1.871 0.865 1.00 83.50 97 ALA A C 1
ATOM 777 O O . ALA A 1 97 ? 17.497 1.996 -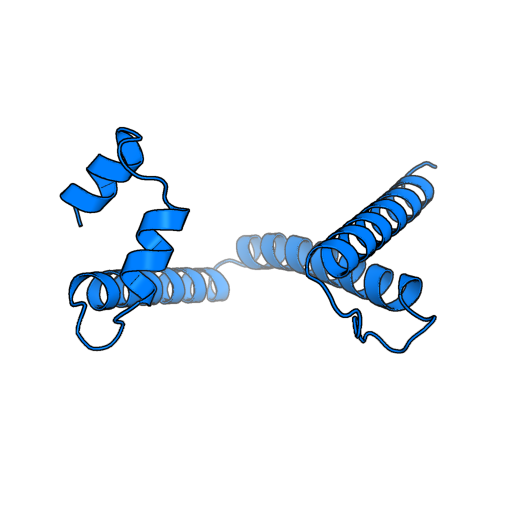0.237 1.00 83.50 97 ALA A O 1
ATOM 778 N N . SER A 1 98 ? 18.742 2.852 1.437 1.00 85.69 98 SER A N 1
ATOM 779 C CA . SER A 1 98 ? 18.967 4.162 0.825 1.00 85.69 98 SER A CA 1
ATOM 780 C C . SER A 1 98 ? 19.840 4.047 -0.425 1.00 85.69 98 SER A C 1
ATOM 782 O O . SER A 1 98 ? 19.456 4.554 -1.477 1.00 85.69 98 SER A O 1
ATOM 784 N N . GLY A 1 99 ? 20.949 3.303 -0.357 1.00 85.94 99 GLY A N 1
ATOM 785 C CA . GLY A 1 99 ? 21.818 3.045 -1.510 1.00 85.94 99 GLY A CA 1
ATOM 786 C C . GLY A 1 99 ? 21.099 2.312 -2.646 1.00 85.94 99 GLY A C 1
ATOM 787 O O . GLY A 1 99 ? 21.163 2.739 -3.797 1.00 85.94 99 GLY A O 1
ATOM 788 N N . LEU A 1 100 ? 20.331 1.263 -2.331 1.00 85.75 100 LEU A N 1
ATOM 789 C CA . LEU A 1 100 ? 19.520 0.542 -3.316 1.00 85.75 100 LEU A CA 1
ATOM 790 C C . LEU A 1 100 ? 18.478 1.455 -3.970 1.00 85.75 100 LEU A C 1
ATOM 792 O O . LEU A 1 100 ? 18.284 1.406 -5.186 1.00 85.75 100 LEU A O 1
ATOM 796 N N . THR A 1 101 ? 17.818 2.300 -3.174 1.00 88.38 101 THR A N 1
ATOM 797 C CA . THR A 1 101 ? 16.851 3.279 -3.682 1.00 88.38 101 THR A CA 1
ATOM 798 C C . THR A 1 101 ? 17.521 4.258 -4.638 1.00 88.38 101 THR A C 1
ATOM 800 O O . THR A 1 101 ? 17.004 4.473 -5.733 1.00 88.38 101 THR A O 1
ATOM 803 N N . LEU A 1 102 ? 18.676 4.804 -4.257 1.00 89.19 102 LEU A N 1
ATOM 804 C CA . LEU A 1 102 ? 19.424 5.764 -5.064 1.00 89.19 102 LEU A CA 1
ATOM 805 C C . LEU A 1 102 ? 19.860 5.155 -6.402 1.00 89.19 102 LEU A C 1
ATOM 807 O O . LEU A 1 102 ? 19.598 5.743 -7.448 1.00 89.19 102 LEU A O 1
ATOM 811 N N . LEU A 1 103 ? 20.426 3.946 -6.389 1.00 87.75 103 LEU A N 1
ATOM 812 C CA . LEU A 1 103 ? 20.834 3.237 -7.607 1.00 87.75 103 LEU A CA 1
ATOM 813 C C . LEU A 1 103 ? 19.644 2.905 -8.516 1.00 87.75 103 LEU A C 1
ATOM 815 O O . LEU A 1 103 ? 19.700 3.133 -9.721 1.00 87.75 103 LEU A O 1
ATOM 819 N N . THR A 1 104 ? 18.542 2.417 -7.941 1.00 87.38 104 THR A N 1
ATOM 820 C CA . THR A 1 104 ? 17.320 2.092 -8.698 1.00 87.38 104 THR A CA 1
ATOM 821 C C . THR A 1 104 ? 16.751 3.336 -9.386 1.00 87.38 104 THR A C 1
ATOM 823 O O . THR A 1 104 ? 16.331 3.269 -10.542 1.00 87.38 104 THR A O 1
ATOM 826 N N . VAL A 1 105 ? 16.748 4.482 -8.693 1.00 89.00 105 VAL A N 1
ATOM 827 C CA . VAL A 1 105 ? 16.286 5.761 -9.251 1.00 89.00 105 VAL A CA 1
ATOM 828 C C . VAL A 1 105 ? 17.246 6.278 -10.323 1.00 89.00 105 VAL A C 1
ATOM 830 O O . VAL A 1 105 ? 16.775 6.700 -11.373 1.00 89.00 105 VAL A O 1
ATOM 833 N N . ALA A 1 106 ? 18.562 6.196 -10.112 1.00 90.94 106 ALA A N 1
ATOM 834 C CA . ALA A 1 106 ? 19.560 6.632 -11.089 1.00 90.94 106 ALA A CA 1
ATOM 835 C C . ALA A 1 106 ? 19.480 5.835 -12.403 1.00 90.94 106 ALA A C 1
ATOM 837 O O . ALA A 1 106 ? 19.437 6.430 -13.477 1.00 90.94 106 ALA A O 1
ATOM 838 N N . ILE A 1 107 ? 19.374 4.503 -12.324 1.00 87.38 107 ILE A N 1
ATOM 839 C CA . ILE A 1 107 ? 19.202 3.640 -13.505 1.00 87.38 107 ILE A CA 1
ATOM 840 C C . ILE A 1 107 ? 17.882 3.954 -14.217 1.00 87.38 107 ILE A C 1
ATOM 842 O O . ILE A 1 107 ? 17.842 4.044 -15.441 1.00 87.38 107 ILE A O 1
ATOM 846 N N . SER A 1 108 ? 16.800 4.150 -13.456 1.00 86.81 108 SER A N 1
ATOM 847 C CA . SER A 1 108 ? 15.506 4.525 -14.037 1.00 86.81 108 SER A CA 1
ATOM 848 C C . SER A 1 108 ? 15.591 5.864 -14.771 1.00 86.81 108 SER A C 1
ATOM 850 O O . SER A 1 108 ? 15.072 5.970 -15.874 1.00 86.81 108 SER A O 1
ATOM 852 N N . LEU A 1 109 ? 16.271 6.858 -14.186 1.00 87.31 109 LEU A N 1
ATOM 853 C CA . LEU A 1 109 ? 16.467 8.177 -14.786 1.00 87.31 109 LEU A CA 1
ATOM 854 C C . LEU A 1 109 ? 17.275 8.086 -16.084 1.00 87.31 109 LEU A C 1
ATOM 856 O O . LEU A 1 109 ? 16.848 8.636 -17.096 1.00 87.31 109 LEU A O 1
ATOM 860 N N . TRP A 1 110 ? 18.391 7.353 -16.065 1.00 88.00 110 TRP A N 1
ATOM 861 C CA . TRP A 1 110 ? 19.229 7.121 -17.243 1.00 88.00 110 TRP A CA 1
ATOM 862 C C . TRP A 1 110 ? 18.436 6.497 -18.396 1.00 88.00 11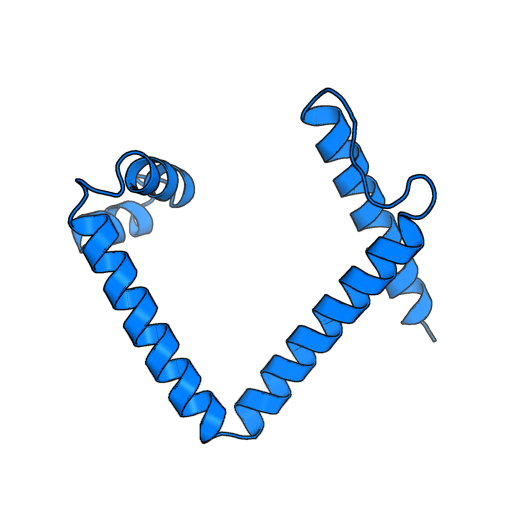0 TRP A C 1
ATOM 864 O O . TRP A 1 110 ? 18.512 6.973 -19.519 1.00 88.00 110 TRP A O 1
ATOM 874 N N . ASN A 1 111 ? 17.594 5.502 -18.107 1.00 84.00 111 ASN A N 1
ATOM 875 C CA . ASN A 1 111 ? 16.760 4.839 -19.116 1.00 84.00 111 ASN A CA 1
ATOM 876 C C . ASN A 1 111 ? 15.593 5.700 -19.636 1.00 84.00 111 ASN A C 1
ATOM 878 O O . ASN A 1 111 ? 14.935 5.311 -20.598 1.00 84.00 111 ASN A O 1
ATOM 882 N N . THR A 1 112 ? 15.281 6.821 -18.979 1.00 82.44 112 THR A N 1
ATOM 883 C CA . THR A 1 112 ? 14.207 7.743 -19.395 1.00 82.44 112 THR A CA 1
ATOM 884 C C . THR A 1 112 ? 14.707 8.983 -20.128 1.00 82.44 112 THR A C 1
ATOM 886 O O . THR A 1 112 ? 13.886 9.707 -20.689 1.00 82.44 112 THR A O 1
ATOM 889 N N . MET A 1 113 ? 16.017 9.241 -20.119 1.00 68.06 113 MET A N 1
ATOM 890 C CA . MET A 1 113 ? 16.625 10.293 -20.931 1.00 68.06 113 MET A CA 1
ATOM 891 C C . MET A 1 113 ? 16.860 9.730 -22.346 1.00 68.06 113 MET A C 1
ATOM 893 O O . MET A 1 113 ? 17.487 8.676 -22.448 1.00 68.06 113 MET A O 1
ATOM 897 N N . PRO A 1 114 ? 16.305 10.350 -23.404 1.00 51.09 114 PRO A N 1
ATOM 898 C CA . PRO A 1 114 ? 16.502 9.912 -24.786 1.00 51.09 114 PRO A CA 1
ATOM 899 C C . PRO A 1 114 ? 17.933 10.133 -25.290 1.00 51.09 114 PRO A C 1
ATOM 901 O O . PRO A 1 114 ? 18.624 11.033 -24.759 1.00 51.09 114 PRO A O 1
#

pLDDT: mean 83.15, std 10.99, range [51.09, 96.75]

Organism: NCBI:txid1324864

Radius of gyration: 20.14 Å; chains: 1; bounding box: 43×33×48 Å

Secondary structure (DSSP, 8-state):
-HHHHHHHHTTSS-HHHHHHHHHH-TTT-HHHHHHHHHHHHHHHHHHHHHHH-HHHHHHHHHHHHHHHHHHHHHHHHTTTTTT----SSHHHHHHHHHHHHHHHHHHHHHTT--

InterPro domains:
  IPR002513 Tn3 transposase DDE domain [PF01526] (1-113)

Sequence (114 aa):
MLRLASSIKQGTVTASLMMKKLASYPKQNGLAKALREIGRIERALFMLDWFRDPSLRRRVQAGLNKGEARNALARVVFMHRLGEIRDRGLENQSYRASGLTLLTVAISLWNTMP

Foldseek 3Di:
DVVVVVCCVVVVDPPVRVVVVCVPCVPPDPPVVVVVVVVVVVVVVVVVCCVVDPVSVVVVVVVVVVVVVLVVLLQVVPPPPNPDPPDDDPVSVVVVVVVSVVVSVVVVVVVPDD